Protein AF-A0AAW4WQI4-F1 (afdb_monomer)

Secondary structure (DSSP, 8-state):
-HHHHHHHHHHHHHHHHHHHHHHHHHHHHT-PPTT-PPPHHHHHHHHHHHHTTTTTTS-GGGHHHHHHHHHHHHHHH-SGGGT-

pLDDT: mean 90.3, std 8.17, range [66.5, 97.44]

Solvent-accessible surface area (backbone atoms only — not comparable to full-atom values): 5022 Å² total; per-residue (Å²): 112,67,66,60,53,52,49,53,52,51,52,50,51,51,53,51,49,53,51,52,52,43,52,52,48,42,59,53,61,72,62,74,65,87,95,62,84,71,53,74,45,54,48,50,53,52,53,50,40,46,75,71,52,76,53,66,88,55,57,76,84,46,48,58,63,46,51,54,54,48,54,53,48,44,66,77,74,46,64,58,74,80,70,111

Foldseek 3Di:
DVVVVVVVVVVVVVVVVLVVLLVLLLVLLPDDDPPDDDDPLLVVVSNVCSVVCVCSPDDSVCSVVVSVVVSVCCVVPHCSSVVD

Nearest PDB structures (foldseek):
  6tmk-assembly1_E2  TM=8.574E-01  e=3.885E-04  Toxoplasma gondii GT1
  7ajb-assembly1_B  TM=8.699E-01  e=4.121E-04  Bos taurus
  6zpo-assembly1_B  TM=8.699E-01  e=4.121E-04  Bos taurus
  8jr0-assembly1_B  TM=8.756E-01  e=8.363E-04  Mycobacterium tuberculosis
  4asu-assembly1_C  TM=8.405E-01  e=1.340E-03  Bos taurus

Structure (mmCIF, N/CA/C/O backbone):
data_AF-A0AAW4WQI4-F1
#
_entry.id   AF-A0AAW4WQI4-F1
#
loop_
_atom_site.group_PDB
_atom_site.id
_atom_site.type_symbol
_atom_site.label_atom_id
_atom_site.label_alt_id
_atom_site.label_comp_id
_atom_site.label_asym_id
_atom_site.label_entity_id
_atom_site.label_seq_id
_atom_site.pdbx_PDB_ins_code
_atom_site.Cartn_x
_atom_site.Cartn_y
_atom_site.Cartn_z
_atom_site.occupancy
_atom_site.B_iso_or_equiv
_atom_site.auth_seq_id
_atom_site.auth_comp_id
_atom_site.auth_asym_id
_atom_site.auth_atom_id
_atom_site.pdbx_PDB_model_num
ATOM 1 N N . SER A 1 1 ? 33.346 -15.646 -21.001 1.00 66.69 1 SER A N 1
ATOM 2 C CA . SER A 1 1 ? 33.589 -14.340 -20.350 1.00 66.69 1 SER A CA 1
ATOM 3 C C . SER A 1 1 ? 32.619 -13.276 -20.847 1.00 66.69 1 SER A C 1
ATOM 5 O O . SER A 1 1 ? 32.023 -12.617 -20.013 1.00 66.69 1 SER A O 1
ATOM 7 N N . LEU A 1 2 ? 32.391 -13.114 -22.158 1.00 66.50 2 LEU A N 1
ATOM 8 C CA . LEU A 1 2 ? 31.409 -12.139 -22.667 1.00 66.50 2 LEU A CA 1
ATOM 9 C C . LEU A 1 2 ? 29.953 -12.483 -22.297 1.00 66.50 2 LEU A C 1
ATOM 11 O O . LEU A 1 2 ? 29.217 -11.603 -21.875 1.00 66.50 2 LEU A O 1
ATOM 15 N N . GLU A 1 3 ? 29.560 -13.760 -22.375 1.00 68.88 3 GLU A N 1
ATOM 16 C CA . GLU A 1 3 ? 28.216 -14.217 -21.969 1.00 68.88 3 GLU A CA 1
ATOM 17 C C . GLU A 1 3 ? 27.917 -13.963 -20.491 1.00 68.88 3 GLU A C 1
ATOM 19 O O . GLU A 1 3 ? 26.822 -13.534 -20.157 1.00 68.88 3 GLU A O 1
ATOM 24 N N . SER A 1 4 ? 28.892 -14.164 -19.599 1.00 72.31 4 SER A N 1
ATOM 25 C CA . SER A 1 4 ? 28.710 -13.850 -18.180 1.00 72.31 4 SER A CA 1
ATOM 26 C C . SER A 1 4 ? 28.531 -12.347 -17.957 1.00 72.31 4 SER A C 1
ATOM 28 O O . SER A 1 4 ? 27.690 -11.964 -17.160 1.00 72.31 4 SER A O 1
ATOM 30 N N . PHE A 1 5 ? 29.251 -11.485 -18.689 1.00 71.38 5 PHE A N 1
ATOM 31 C CA . PHE A 1 5 ? 29.029 -10.033 -18.630 1.00 71.38 5 PHE A CA 1
ATOM 32 C C . PHE A 1 5 ? 27.674 -9.619 -19.214 1.00 71.38 5 PHE A C 1
ATOM 34 O O . PHE A 1 5 ? 27.028 -8.735 -18.660 1.00 71.38 5 PHE A O 1
ATOM 41 N N . ALA A 1 6 ? 27.229 -10.266 -20.295 1.00 75.00 6 ALA A N 1
ATOM 42 C CA . ALA A 1 6 ? 25.911 -10.035 -20.875 1.00 75.00 6 ALA A CA 1
ATOM 43 C C . ALA A 1 6 ? 24.784 -10.454 -19.915 1.00 75.00 6 ALA A C 1
ATOM 45 O O . ALA A 1 6 ? 23.838 -9.692 -19.749 1.00 75.00 6 ALA A O 1
ATOM 46 N N . MET A 1 7 ? 24.925 -11.595 -19.225 1.00 70.19 7 MET A N 1
ATOM 47 C CA . MET A 1 7 ? 23.991 -12.023 -18.174 1.00 70.19 7 MET A CA 1
ATOM 48 C C . MET A 1 7 ? 23.997 -11.075 -16.969 1.00 70.19 7 MET A C 1
ATOM 50 O O . MET A 1 7 ? 22.938 -10.664 -16.513 1.00 70.19 7 MET A O 1
ATOM 54 N N . PHE A 1 8 ? 25.169 -10.636 -16.493 1.00 74.56 8 PHE A N 1
ATOM 55 C CA . PHE A 1 8 ? 25.230 -9.647 -15.409 1.00 74.56 8 PHE A CA 1
ATOM 56 C C . PHE A 1 8 ? 24.567 -8.319 -15.791 1.00 74.56 8 PHE A C 1
ATOM 58 O O . PHE A 1 8 ? 23.891 -7.711 -14.965 1.00 74.56 8 PHE A O 1
ATOM 65 N N . ALA A 1 9 ? 24.740 -7.867 -17.034 1.00 73.06 9 ALA A N 1
ATOM 66 C CA . ALA A 1 9 ? 24.083 -6.663 -17.526 1.00 73.06 9 ALA A CA 1
ATOM 67 C C . ALA A 1 9 ? 22.558 -6.841 -17.645 1.00 73.06 9 ALA A C 1
ATOM 69 O O . ALA A 1 9 ? 21.824 -5.922 -17.284 1.00 73.06 9 ALA A O 1
ATOM 70 N N . SER A 1 10 ? 22.070 -8.004 -18.101 1.00 78.25 10 SER A N 1
ATOM 71 C CA . SER A 1 10 ? 20.627 -8.279 -18.176 1.00 78.25 10 SER A CA 1
ATOM 72 C C . SER A 1 10 ? 19.979 -8.420 -16.800 1.00 78.25 10 SER A C 1
ATOM 74 O O . SER A 1 10 ? 18.884 -7.902 -16.591 1.00 78.25 10 SER A O 1
ATOM 76 N N . ASP A 1 11 ? 20.660 -9.063 -15.849 1.00 76.50 11 ASP A N 1
ATOM 77 C CA . ASP A 1 11 ? 20.166 -9.231 -14.479 1.00 76.50 11 ASP A CA 1
ATOM 78 C C . ASP A 1 11 ? 20.106 -7.887 -13.744 1.00 76.50 11 ASP A C 1
ATOM 80 O O . ASP A 1 11 ? 19.135 -7.597 -13.043 1.00 76.50 11 ASP A O 1
ATOM 84 N N . LEU A 1 12 ? 21.112 -7.027 -13.951 1.00 78.25 12 LEU A N 1
ATOM 85 C CA . LEU A 1 12 ? 21.132 -5.673 -13.401 1.00 78.25 12 LEU A CA 1
ATOM 86 C C . LEU A 1 12 ? 19.983 -4.821 -13.957 1.00 78.25 12 LEU A C 1
ATOM 88 O O . LEU A 1 12 ? 19.354 -4.083 -13.200 1.00 78.25 12 LEU A O 1
ATOM 92 N N . ASP A 1 13 ? 19.694 -4.927 -15.255 1.00 86.50 13 ASP A N 1
ATOM 93 C CA . ASP A 1 13 ? 18.591 -4.207 -15.900 1.00 86.50 13 ASP A CA 1
ATOM 94 C C . ASP A 1 13 ? 17.226 -4.695 -15.388 1.00 86.50 13 ASP A C 1
ATOM 96 O O . ASP A 1 13 ? 16.365 -3.885 -15.043 1.00 86.50 13 ASP A O 1
ATOM 100 N N . ALA A 1 14 ? 17.044 -6.011 -15.241 1.00 85.38 14 ALA A N 1
ATOM 101 C CA . ALA A 1 14 ? 15.824 -6.591 -14.684 1.00 85.38 14 ALA A CA 1
ATOM 102 C C . ALA A 1 14 ? 15.592 -6.171 -13.221 1.00 85.38 14 ALA A C 1
ATOM 104 O O . ALA A 1 14 ? 14.496 -5.728 -12.871 1.00 85.38 14 ALA A O 1
ATOM 105 N N . ALA A 1 15 ? 16.624 -6.248 -12.376 1.00 86.50 15 ALA A N 1
ATOM 106 C CA . ALA A 1 15 ? 16.542 -5.831 -10.977 1.00 86.50 15 ALA A CA 1
ATOM 107 C C . ALA A 1 15 ? 16.274 -4.322 -10.841 1.00 86.50 15 ALA A C 1
ATOM 109 O O . ALA A 1 15 ? 15.443 -3.906 -10.032 1.00 86.50 15 ALA A O 1
ATOM 110 N N . SER A 1 16 ? 16.928 -3.503 -11.672 1.00 88.69 16 SER A N 1
ATOM 111 C CA . SER A 1 16 ? 16.736 -2.047 -11.689 1.00 88.69 16 SER A CA 1
ATOM 112 C C . SER A 1 16 ? 15.316 -1.672 -12.118 1.00 88.69 16 SER A C 1
ATOM 114 O O . SER A 1 16 ? 14.686 -0.818 -11.495 1.00 88.69 16 SER A O 1
ATOM 116 N N . LYS A 1 17 ? 14.772 -2.349 -13.139 1.00 86.69 17 LYS A N 1
AT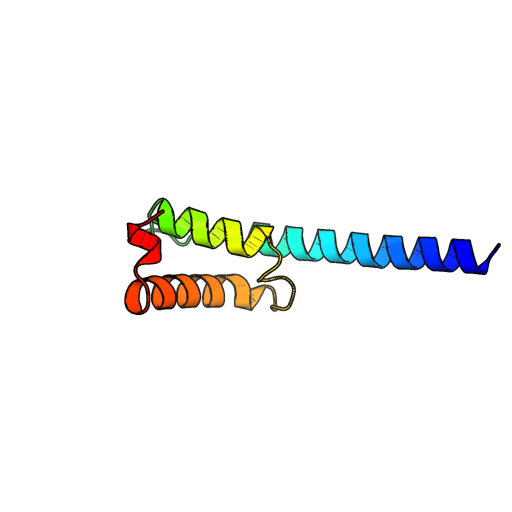OM 117 C CA . LYS A 1 17 ? 13.374 -2.187 -13.565 1.00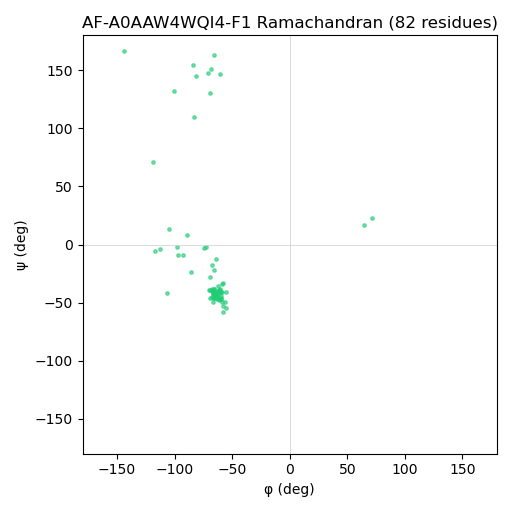 86.69 17 LYS A CA 1
ATOM 118 C C . LYS A 1 17 ? 12.400 -2.561 -12.455 1.00 86.69 17 LYS A C 1
ATOM 120 O O . LYS A 1 17 ? 11.513 -1.770 -12.161 1.00 86.69 17 LYS A O 1
ATOM 125 N N . ALA A 1 18 ? 12.598 -3.703 -11.798 1.00 88.12 18 ALA A N 1
ATOM 126 C CA . ALA A 1 18 ? 11.749 -4.126 -10.685 1.00 88.12 18 ALA A CA 1
ATOM 127 C C . ALA A 1 18 ? 11.751 -3.103 -9.535 1.00 88.12 18 ALA A C 1
ATOM 129 O O . A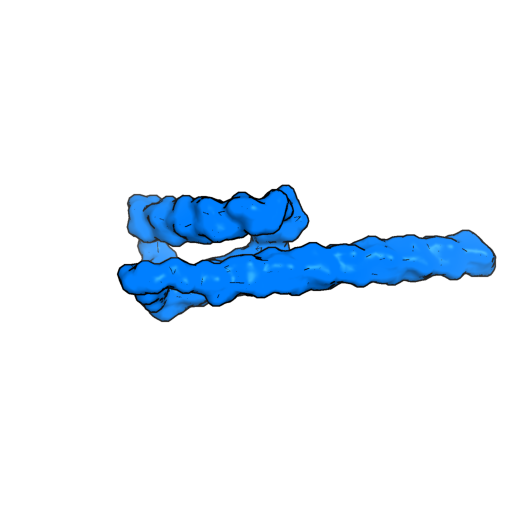LA A 1 18 ? 10.699 -2.783 -8.983 1.00 88.12 18 ALA A O 1
ATOM 130 N N . GLN A 1 19 ? 12.914 -2.529 -9.212 1.00 89.50 19 GLN A N 1
ATOM 131 C CA . GLN A 1 19 ? 13.025 -1.492 -8.188 1.00 89.50 19 GLN A CA 1
ATOM 132 C C . GLN A 1 19 ? 12.280 -0.204 -8.574 1.00 89.50 19 GLN A C 1
ATOM 134 O O . GLN A 1 19 ? 11.597 0.378 -7.731 1.00 89.50 19 GLN A O 1
ATOM 139 N N . LEU A 1 20 ? 12.389 0.237 -9.832 1.00 91.56 20 LEU A N 1
ATOM 140 C CA . LEU A 1 20 ? 11.666 1.410 -10.334 1.00 91.56 20 LEU A CA 1
ATOM 141 C C . LEU A 1 20 ? 10.154 1.185 -10.326 1.00 91.56 20 LEU A C 1
ATOM 143 O O . LEU A 1 20 ? 9.418 2.049 -9.849 1.00 91.56 20 LEU A O 1
ATOM 147 N N . THR A 1 21 ? 9.704 0.018 -10.793 1.00 92.00 21 THR A N 1
ATOM 148 C CA . THR A 1 21 ? 8.296 -0.386 -10.743 1.00 92.00 21 THR A CA 1
ATOM 149 C C . THR A 1 21 ? 7.789 -0.318 -9.310 1.00 92.00 21 THR A C 1
ATOM 151 O O . THR A 1 21 ? 6.846 0.421 -9.038 1.00 92.00 21 THR A O 1
ATOM 154 N N . ARG A 1 22 ? 8.454 -0.985 -8.361 1.00 93.38 22 ARG A N 1
ATOM 155 C CA . ARG A 1 22 ? 8.026 -0.973 -6.958 1.00 93.38 22 ARG A CA 1
ATOM 156 C C . ARG A 1 22 ? 8.019 0.432 -6.357 1.00 93.38 22 ARG A C 1
ATOM 158 O O . ARG A 1 22 ? 7.089 0.787 -5.640 1.00 93.38 22 ARG A O 1
ATOM 165 N N . GLY A 1 23 ? 9.024 1.253 -6.665 1.00 94.25 23 GLY A N 1
ATOM 166 C CA . GLY A 1 23 ? 9.079 2.647 -6.219 1.00 94.25 23 GLY A CA 1
ATOM 167 C C . GLY A 1 23 ? 7.892 3.479 -6.715 1.00 94.25 23 GLY A C 1
ATOM 168 O O . GLY A 1 23 ? 7.323 4.254 -5.943 1.00 94.25 23 GLY A O 1
ATOM 169 N N . ALA A 1 24 ? 7.480 3.284 -7.970 1.00 94.75 24 ALA A N 1
ATOM 170 C CA . ALA A 1 24 ? 6.293 3.931 -8.524 1.00 94.75 24 ALA A CA 1
ATOM 171 C C . ALA A 1 24 ? 5.013 3.481 -7.802 1.00 94.75 24 ALA A C 1
ATOM 173 O O . ALA A 1 24 ? 4.229 4.330 -7.386 1.00 94.75 24 ALA A O 1
ATOM 174 N N . HIS A 1 25 ? 4.846 2.175 -7.567 1.00 95.56 25 HIS A N 1
ATOM 175 C CA . HIS A 1 25 ? 3.671 1.624 -6.882 1.00 95.56 25 HIS A CA 1
ATOM 176 C C . HIS A 1 25 ? 3.577 2.091 -5.427 1.00 95.56 25 HIS A C 1
ATOM 178 O O . HIS A 1 25 ? 2.510 2.497 -4.985 1.00 95.56 25 HIS A O 1
ATOM 184 N N . LEU A 1 26 ? 4.696 2.119 -4.695 1.00 95.00 26 LEU A N 1
ATOM 185 C CA . LEU A 1 26 ? 4.742 2.666 -3.335 1.00 95.00 26 LEU A CA 1
ATOM 186 C C . LEU A 1 26 ? 4.388 4.155 -3.306 1.00 95.00 26 LEU A C 1
ATOM 188 O O . LEU A 1 26 ? 3.676 4.600 -2.415 1.00 95.00 26 LEU A O 1
ATOM 192 N N . THR A 1 27 ? 4.863 4.930 -4.283 1.00 95.44 27 THR A N 1
ATOM 193 C CA . THR A 1 27 ? 4.532 6.360 -4.372 1.00 95.44 27 THR A CA 1
ATOM 194 C C . THR A 1 27 ? 3.044 6.573 -4.645 1.00 95.44 27 THR A C 1
ATOM 196 O O . THR A 1 27 ? 2.454 7.504 -4.103 1.00 95.44 27 THR A O 1
ATOM 199 N N . GLU A 1 28 ? 2.440 5.722 -5.476 1.00 94.75 28 GLU A N 1
ATOM 200 C CA . GLU A 1 28 ? 1.002 5.753 -5.742 1.00 94.75 28 GLU A CA 1
ATOM 201 C C . GLU A 1 28 ? 0.193 5.378 -4.501 1.00 94.75 28 GLU A C 1
ATOM 203 O O . GLU A 1 28 ? -0.728 6.101 -4.144 1.00 94.75 28 GLU A O 1
ATOM 208 N N . LEU A 1 29 ? 0.589 4.307 -3.809 1.00 93.75 29 LEU A N 1
ATOM 209 C CA . LEU A 1 29 ? -0.061 3.800 -2.600 1.00 93.75 29 LEU A CA 1
ATOM 210 C C . LEU A 1 29 ? -0.102 4.836 -1.465 1.00 93.75 29 LEU A C 1
ATOM 212 O O . LEU A 1 29 ? -1.071 4.917 -0.725 1.00 93.75 29 LEU A O 1
ATOM 216 N N . LEU A 1 30 ? 0.924 5.684 -1.354 1.00 92.38 30 LEU A N 1
ATOM 217 C CA . LEU A 1 30 ? 0.977 6.753 -0.349 1.00 92.38 30 LEU A CA 1
ATOM 218 C C . LEU A 1 30 ? 0.019 7.927 -0.639 1.00 92.38 30 LEU A C 1
ATOM 220 O O . LEU A 1 30 ? -0.037 8.885 0.139 1.00 92.38 30 LEU A O 1
ATOM 224 N N . LYS A 1 31 ? -0.721 7.910 -1.754 1.00 91.62 31 LYS A N 1
ATOM 225 C CA . LYS A 1 31 ? -1.723 8.936 -2.060 1.00 91.62 31 LYS A CA 1
ATOM 226 C C . LYS A 1 31 ? -3.034 8.624 -1.348 1.00 91.62 31 LYS A C 1
ATOM 228 O O . LYS A 1 31 ? -3.788 7.757 -1.771 1.00 91.62 31 LYS A O 1
ATOM 233 N N . GLN A 1 32 ? -3.366 9.426 -0.341 1.00 84.19 32 GLN A N 1
ATOM 234 C CA . GLN A 1 32 ? -4.658 9.330 0.338 1.00 84.19 32 GLN A CA 1
ATOM 235 C C . GLN A 1 32 ? -5.643 10.410 -0.138 1.00 84.19 32 GLN A C 1
ATOM 237 O O . GLN A 1 32 ? -5.285 11.596 -0.198 1.00 84.19 32 GLN A O 1
ATOM 242 N N . PRO A 1 33 ? -6.897 10.042 -0.469 1.00 82.38 33 PRO A N 1
ATOM 243 C CA . PRO A 1 33 ? -7.944 11.014 -0.745 1.00 82.38 33 PRO A CA 1
ATOM 244 C C . PRO A 1 33 ? -8.329 11.776 0.531 1.00 82.38 33 PRO A C 1
ATOM 246 O O . PRO A 1 33 ? -8.249 11.271 1.650 1.00 82.38 33 PRO A O 1
ATOM 249 N N . GLN A 1 34 ? -8.783 13.020 0.371 1.00 84.31 34 GLN A N 1
ATOM 250 C CA . GLN A 1 34 ? -9.228 13.823 1.513 1.00 84.31 34 GLN A CA 1
ATOM 251 C C . GLN A 1 34 ? -10.409 13.152 2.233 1.00 84.31 34 GLN A C 1
ATOM 253 O O . GLN A 1 34 ? -11.259 12.523 1.602 1.00 84.31 34 GLN A O 1
ATOM 258 N N . PHE A 1 35 ? -10.473 13.336 3.555 1.00 84.44 35 PHE A N 1
ATOM 259 C CA . PHE A 1 35 ? -11.532 12.825 4.439 1.00 84.44 35 PHE A CA 1
ATOM 260 C C . PHE A 1 35 ? -11.641 11.297 4.554 1.00 84.44 35 PHE A C 1
ATOM 262 O O . PHE A 1 35 ? -12.643 10.808 5.066 1.00 84.44 35 PHE A O 1
ATOM 269 N N . HIS A 1 36 ? -10.608 10.556 4.151 1.00 83.06 36 HIS A N 1
ATOM 270 C CA . HIS A 1 36 ? -10.531 9.103 4.315 1.00 83.06 36 HIS A CA 1
ATOM 271 C C . HIS A 1 36 ? -9.325 8.735 5.192 1.00 83.06 36 HIS A C 1
ATOM 273 O O . HIS A 1 36 ? -8.317 8.261 4.676 1.00 83.06 36 HIS A O 1
ATOM 279 N N . PRO A 1 37 ? -9.367 9.018 6.509 1.00 88.75 37 PRO A N 1
ATOM 280 C CA . PRO A 1 37 ? -8.289 8.613 7.400 1.00 88.75 37 PRO A CA 1
ATOM 281 C C . PRO A 1 37 ? -8.282 7.089 7.550 1.00 88.75 37 PRO A C 1
ATOM 283 O O . PRO A 1 37 ? -9.317 6.495 7.855 1.00 88.75 37 PRO A O 1
ATOM 286 N N . TYR A 1 38 ? -7.118 6.466 7.380 1.00 91.75 38 TYR A N 1
ATOM 287 C CA . TYR A 1 38 ? -6.932 5.053 7.702 1.00 91.75 38 TYR A CA 1
ATOM 288 C C . TYR A 1 38 ? -6.689 4.871 9.200 1.00 91.75 38 TYR A C 1
ATOM 290 O O . TYR A 1 38 ? -6.053 5.700 9.858 1.00 91.75 38 TYR A O 1
ATOM 298 N N . SER A 1 39 ? -7.205 3.770 9.744 1.00 94.00 39 SER A N 1
ATOM 299 C CA . SER A 1 39 ? -6.743 3.249 11.032 1.00 94.00 39 SER A CA 1
ATOM 300 C C . SER A 1 39 ? -5.286 2.784 10.932 1.00 94.00 39 SER A C 1
ATOM 302 O O . SER A 1 39 ? -4.758 2.575 9.836 1.00 94.00 39 SER A O 1
ATOM 304 N N . MET A 1 40 ? -4.623 2.615 12.077 1.00 94.56 40 MET A N 1
ATOM 305 C CA . MET A 1 40 ? -3.223 2.183 12.100 1.00 94.56 40 MET A CA 1
ATOM 306 C C . MET A 1 40 ? -3.062 0.802 11.452 1.00 94.56 40 MET A C 1
ATOM 308 O O . MET A 1 40 ? -2.112 0.549 10.718 1.00 94.56 40 MET A O 1
ATOM 312 N N . GLU A 1 41 ? -4.021 -0.080 11.690 1.00 95.94 41 GLU A N 1
ATOM 313 C CA . GLU A 1 41 ? -4.043 -1.457 11.224 1.00 95.94 41 GLU A CA 1
ATOM 314 C C . GLU A 1 41 ? -4.254 -1.518 9.704 1.00 95.94 41 GLU A C 1
ATOM 316 O O . GLU A 1 41 ? -3.582 -2.286 9.012 1.00 95.94 41 GLU A O 1
ATOM 321 N N . GLN A 1 42 ? -5.119 -0.651 9.162 1.00 95.38 42 GLN A N 1
ATOM 322 C CA . GLN A 1 42 ? -5.297 -0.489 7.715 1.00 95.38 42 GLN A CA 1
ATOM 323 C C . GLN A 1 42 ? -4.025 0.040 7.039 1.00 95.38 42 GLN A C 1
ATOM 32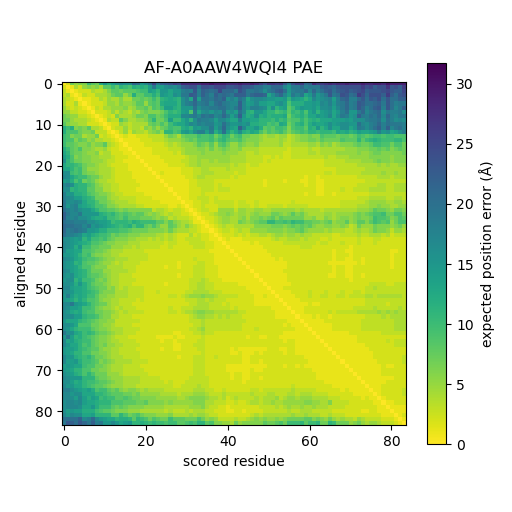5 O O . GLN A 1 42 ? -3.604 -0.504 6.018 1.00 95.38 42 GLN A O 1
ATOM 330 N N . GLU A 1 43 ? -3.372 1.045 7.629 1.00 94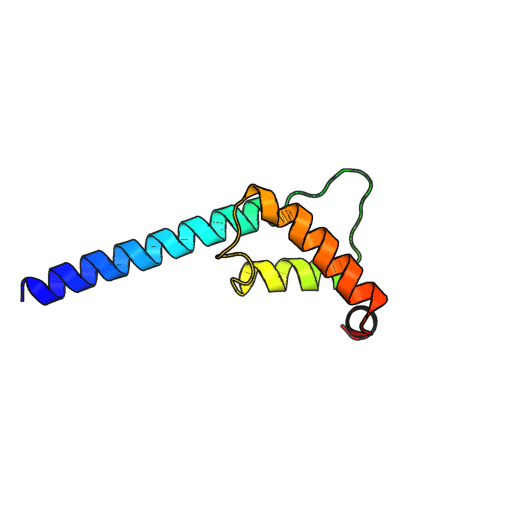.75 43 GLU A N 1
ATOM 331 C CA . GLU A 1 43 ? -2.105 1.581 7.119 1.00 94.75 43 GLU A CA 1
ATOM 332 C C . GLU A 1 43 ? -1.008 0.501 7.109 1.00 94.75 43 GLU A C 1
ATOM 334 O O . GLU A 1 43 ? -0.282 0.349 6.126 1.00 94.75 43 GLU A O 1
ATOM 339 N N . VAL A 1 44 ? -0.923 -0.317 8.165 1.00 95.75 44 VAL A N 1
ATOM 340 C CA . VAL A 1 44 ? 0.020 -1.445 8.238 1.00 95.75 44 VAL A CA 1
ATOM 341 C C . VAL A 1 44 ? -0.222 -2.441 7.106 1.00 95.75 44 VAL A C 1
ATOM 343 O O . VAL A 1 44 ? 0.736 -2.862 6.454 1.00 95.75 44 VAL A O 1
ATOM 346 N N . VAL A 1 45 ? -1.478 -2.808 6.843 1.00 96.19 45 VAL A N 1
ATOM 347 C CA . VAL A 1 45 ? -1.833 -3.720 5.745 1.00 96.19 45 VAL A CA 1
ATOM 348 C C . VAL A 1 45 ? -1.467 -3.124 4.386 1.00 96.19 45 VAL A C 1
ATOM 350 O O . VAL A 1 45 ? -0.859 -3.820 3.566 1.00 96.19 45 VAL A O 1
ATOM 353 N N . SER A 1 46 ? -1.785 -1.849 4.153 1.00 95.19 46 SER A N 1
ATOM 354 C CA . SER A 1 46 ? -1.436 -1.143 2.915 1.00 95.19 46 SER A CA 1
ATOM 355 C C . SER A 1 46 ? 0.079 -1.162 2.681 1.00 95.19 46 SER A C 1
ATOM 357 O O . SER A 1 46 ? 0.566 -1.754 1.709 1.00 95.19 46 SER A O 1
ATOM 359 N N . VAL A 1 47 ? 0.857 -0.637 3.631 1.00 94.56 47 VAL A N 1
ATOM 360 C CA . VAL A 1 47 ? 2.320 -0.553 3.524 1.00 94.56 47 VAL A CA 1
ATOM 361 C C . VAL A 1 47 ? 2.952 -1.937 3.386 1.00 94.56 47 VAL A C 1
ATOM 363 O O . VAL A 1 47 ? 3.884 -2.124 2.593 1.00 94.56 47 VAL A O 1
ATOM 366 N N . TRP A 1 48 ? 2.457 -2.939 4.118 1.00 96.12 48 TRP A N 1
ATOM 367 C CA . TRP A 1 48 ? 2.940 -4.313 3.996 1.00 96.12 48 TRP A CA 1
ATOM 368 C C . TRP A 1 48 ? 2.750 -4.847 2.572 1.00 96.12 48 TRP A C 1
ATOM 370 O O . TRP A 1 48 ? 3.685 -5.404 1.992 1.00 96.12 48 TRP A O 1
ATOM 380 N N . THR A 1 49 ? 1.582 -4.606 1.979 1.00 95.69 49 THR A N 1
ATOM 381 C CA . THR A 1 49 ? 1.225 -5.041 0.622 1.00 95.69 49 THR A CA 1
ATOM 382 C C . THR A 1 49 ? 2.172 -4.441 -0.422 1.00 95.69 49 THR A C 1
ATOM 384 O O . THR A 1 49 ? 2.747 -5.174 -1.236 1.00 95.69 49 THR A O 1
ATOM 387 N N . GLY A 1 50 ? 2.434 -3.133 -0.345 1.00 94.50 50 GLY A N 1
ATOM 388 C CA . GLY A 1 50 ? 3.367 -2.456 -1.249 1.00 94.50 50 GLY A CA 1
ATOM 389 C C . GLY A 1 50 ? 4.827 -2.886 -1.062 1.00 94.50 50 GLY A C 1
ATOM 390 O O . GLY A 1 50 ? 5.532 -3.188 -2.025 1.00 94.50 50 GLY A O 1
ATOM 391 N N . THR A 1 51 ? 5.301 -2.977 0.183 1.00 93.88 51 THR A N 1
ATOM 392 C CA . THR A 1 51 ? 6.708 -3.321 0.473 1.00 93.88 51 THR A CA 1
ATOM 393 C C . THR A 1 51 ? 7.057 -4.769 0.130 1.00 93.88 51 THR A C 1
ATOM 395 O O . THR A 1 51 ? 8.198 -5.045 -0.249 1.00 93.88 51 THR A O 1
ATOM 398 N N . HIS A 1 52 ? 6.083 -5.683 0.179 1.00 94.50 52 HIS A N 1
ATOM 399 C CA . HIS A 1 52 ? 6.255 -7.100 -0.165 1.00 94.50 52 HIS A CA 1
ATOM 400 C C . HIS A 1 52 ? 6.006 -7.409 -1.650 1.00 94.50 52 HIS A C 1
ATOM 402 O O . HIS A 1 52 ? 6.012 -8.581 -2.033 1.00 94.50 52 HIS A O 1
ATOM 408 N N . GLY A 1 53 ? 5.828 -6.384 -2.493 1.00 92.62 53 GLY A N 1
ATOM 409 C CA . GLY A 1 53 ? 5.68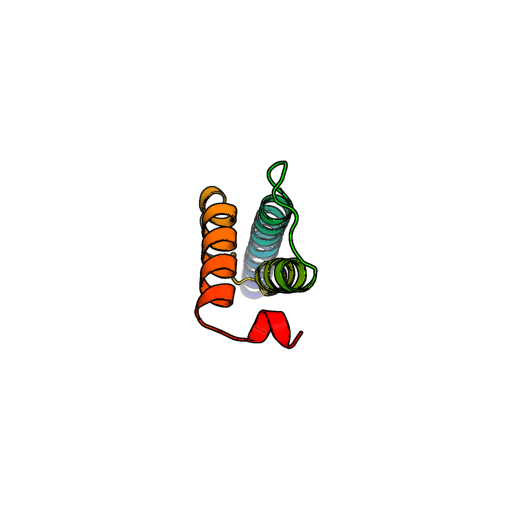8 -6.540 -3.943 1.00 92.62 53 GLY A CA 1
ATOM 410 C C . GLY A 1 53 ? 4.372 -7.160 -4.385 1.00 92.62 53 GLY A C 1
ATOM 411 O O . GLY A 1 53 ? 4.311 -7.755 -5.454 1.00 92.62 53 GLY A O 1
ATOM 412 N N . LYS A 1 54 ? 3.323 -7.069 -3.562 1.00 95.69 54 LYS A N 1
ATOM 413 C CA . LYS A 1 54 ? 1.994 -7.605 -3.897 1.00 95.69 54 LYS A CA 1
ATOM 414 C C . LYS A 1 54 ? 1.243 -6.758 -4.926 1.00 95.69 54 LYS A C 1
ATOM 416 O O . LYS A 1 54 ? 0.140 -7.127 -5.296 1.00 95.69 54 LYS A O 1
ATOM 421 N N . LEU A 1 55 ? 1.837 -5.635 -5.326 1.00 95.50 55 LEU A N 1
ATOM 422 C CA . LEU A 1 55 ? 1.305 -4.688 -6.301 1.00 95.50 55 LEU A CA 1
ATOM 423 C C . LEU A 1 55 ? 2.141 -4.659 -7.590 1.00 95.50 55 LEU A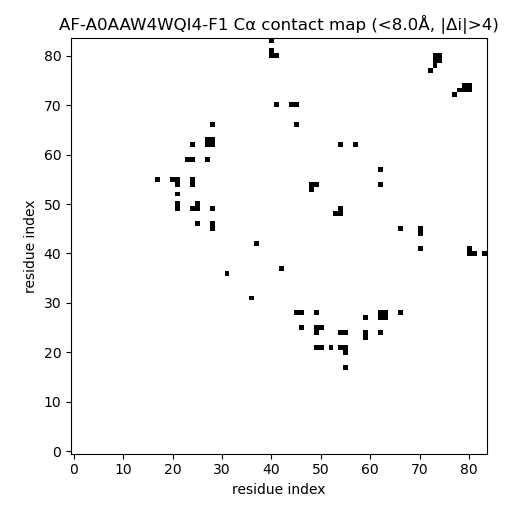 C 1
ATOM 425 O O . LEU A 1 55 ? 1.793 -3.924 -8.501 1.00 95.50 55 LEU A O 1
ATOM 429 N N . ASP A 1 56 ? 3.262 -5.392 -7.660 1.00 92.88 56 ASP A N 1
ATOM 430 C CA . ASP A 1 56 ? 4.254 -5.247 -8.740 1.00 92.88 56 ASP A CA 1
ATOM 431 C C . ASP A 1 56 ? 3.725 -5.696 -10.122 1.00 92.88 56 ASP A C 1
ATOM 433 O O . ASP A 1 56 ? 4.328 -5.369 -11.144 1.00 92.88 56 ASP A O 1
ATOM 437 N N . ASP A 1 57 ? 2.637 -6.470 -10.153 1.00 94.88 57 ASP A N 1
ATOM 438 C CA . ASP A 1 57 ? 1.958 -6.985 -11.345 1.00 94.88 57 ASP A CA 1
ATOM 439 C C . ASP A 1 57 ? 0.729 -6.165 -11.768 1.00 94.88 57 ASP A C 1
ATOM 441 O O . ASP A 1 57 ? 0.120 -6.469 -12.797 1.00 94.88 57 ASP A O 1
ATOM 445 N N . LEU A 1 58 ? 0.375 -5.124 -11.010 1.00 95.56 58 LEU A N 1
ATOM 446 C CA . LEU A 1 58 ? -0.731 -4.229 -11.333 1.00 95.56 58 LEU A CA 1
ATOM 447 C C . LEU A 1 58 ? -0.293 -3.126 -12.302 1.00 95.56 58 LEU A C 1
ATOM 449 O O . LEU A 1 58 ? 0.870 -2.721 -12.352 1.00 95.56 58 LEU A O 1
ATOM 453 N N . GLU A 1 59 ? -1.246 -2.591 -13.066 1.00 96.62 59 GLU A N 1
ATOM 454 C CA . GLU A 1 59 ? -1.040 -1.279 -13.670 1.00 96.62 59 GLU A CA 1
ATOM 455 C C . GLU A 1 59 ? -1.092 -0.206 -12.575 1.00 96.62 59 GLU A C 1
ATOM 457 O O . GLU A 1 59 ? -1.835 -0.318 -11.599 1.00 96.62 59 GLU A O 1
ATOM 462 N N . LEU A 1 60 ? -0.328 0.879 -12.737 1.00 94.38 60 LEU A N 1
ATOM 463 C CA . LEU A 1 60 ? -0.230 1.922 -11.709 1.00 94.38 60 LEU A CA 1
ATOM 464 C C . LEU A 1 60 ? -1.599 2.539 -11.359 1.00 94.38 60 LEU A C 1
ATOM 466 O O . LEU A 1 60 ? -1.837 2.899 -10.211 1.00 94.38 60 LEU A O 1
ATOM 470 N N . SER A 1 61 ? -2.511 2.635 -12.3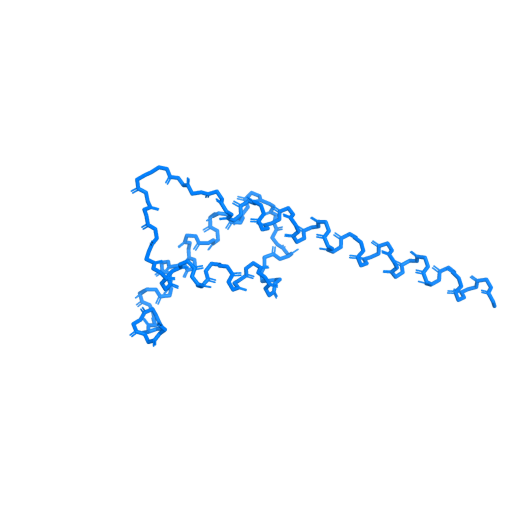32 1.00 96.19 61 SER A N 1
ATOM 471 C CA . SER A 1 61 ? -3.882 3.125 -12.125 1.00 96.19 61 SER A CA 1
ATOM 472 C C . SER A 1 61 ? -4.738 2.218 -11.244 1.00 96.19 61 SER A C 1
ATOM 474 O O . SER A 1 61 ? -5.716 2.693 -10.668 1.00 96.19 61 SER A O 1
ATOM 476 N N . ASP A 1 62 ? -4.372 0.943 -11.124 1.00 97.19 62 ASP A N 1
ATOM 477 C CA . ASP A 1 62 ? -5.136 -0.060 -10.387 1.00 97.19 62 ASP A CA 1
ATOM 478 C C . ASP A 1 62 ? -4.682 -0.187 -8.930 1.00 97.19 62 ASP A C 1
ATOM 480 O O . ASP A 1 62 ? -5.377 -0.809 -8.130 1.00 97.19 62 ASP A O 1
ATOM 484 N N . VAL A 1 63 ? -3.573 0.459 -8.546 1.00 96.31 63 VAL A N 1
ATOM 485 C CA . VAL A 1 63 ? -3.025 0.413 -7.180 1.00 96.31 63 VAL A CA 1
ATOM 486 C C . VAL A 1 63 ? -4.026 0.905 -6.138 1.00 96.31 63 VAL A C 1
ATOM 488 O O . VAL A 1 63 ? -4.305 0.191 -5.177 1.00 96.31 63 VAL A O 1
ATOM 491 N N . LEU A 1 64 ? -4.585 2.104 -6.322 1.00 94.62 64 LEU A N 1
ATOM 492 C CA . LEU A 1 64 ? -5.533 2.677 -5.361 1.00 94.62 64 LEU A CA 1
ATOM 493 C C . LEU A 1 64 ? -6.878 1.929 -5.344 1.00 94.62 64 LEU A C 1
ATOM 495 O O . LEU A 1 64 ? -7.347 1.605 -4.253 1.00 94.62 64 LEU A O 1
ATOM 499 N N . PRO A 1 65 ? -7.505 1.593 -6.495 1.00 95.50 65 PRO A N 1
ATOM 500 C CA . PRO A 1 65 ? -8.692 0.738 -6.502 1.00 95.50 65 PRO A CA 1
ATOM 501 C C . PRO A 1 65 ? -8.473 -0.610 -5.807 1.00 95.50 65 PRO A C 1
ATOM 503 O O . PRO A 1 65 ? -9.347 -1.070 -5.070 1.00 95.50 65 PRO A O 1
ATOM 506 N N . PHE A 1 66 ? -7.309 -1.230 -6.015 1.00 96.94 66 PHE A N 1
ATOM 507 C CA . PHE A 1 66 ? -6.952 -2.483 -5.364 1.00 96.94 66 PHE A CA 1
ATOM 508 C C . PHE A 1 66 ? -6.788 -2.315 -3.853 1.00 96.94 66 PHE A C 1
ATOM 510 O O . PHE A 1 66 ? -7.334 -3.121 -3.107 1.00 96.94 66 PHE A O 1
ATOM 517 N N . GLU A 1 67 ? -6.078 -1.280 -3.392 1.00 95.88 67 GLU A N 1
ATOM 518 C CA . GLU A 1 67 ? -5.901 -1.003 -1.962 1.00 95.88 67 GLU A CA 1
ATOM 519 C C . GLU A 1 67 ? -7.253 -0.856 -1.254 1.00 95.88 67 GLU A C 1
ATOM 521 O O . GLU A 1 67 ? -7.492 -1.529 -0.254 1.00 95.88 67 GLU A O 1
ATOM 526 N N . GLN A 1 68 ? -8.162 -0.045 -1.805 1.00 94.88 68 GLN A N 1
ATOM 527 C CA . GLN A 1 68 ? -9.502 0.135 -1.236 1.00 94.88 68 GLN A CA 1
ATOM 528 C C . GLN A 1 68 ? -10.255 -1.196 -1.160 1.00 94.88 68 GLN A C 1
ATOM 530 O O . GLN A 1 68 ? -10.751 -1.576 -0.102 1.00 94.88 68 GLN A O 1
ATOM 535 N N . GLY A 1 69 ? -10.273 -1.951 -2.264 1.00 96.12 69 GLY A N 1
ATOM 536 C CA . GLY A 1 69 ? -10.930 -3.255 -2.304 1.00 96.12 69 GLY A CA 1
ATOM 537 C C . GLY A 1 69 ? -10.313 -4.273 -1.341 1.00 96.12 69 GLY A C 1
ATOM 538 O O . GLY A 1 69 ? -11.033 -5.081 -0.757 1.00 96.12 69 GLY A O 1
ATOM 539 N N . LEU A 1 70 ? -8.994 -4.232 -1.145 1.00 96.31 70 LEU A N 1
ATOM 540 C CA . LEU A 1 70 ? -8.281 -5.081 -0.197 1.00 96.31 70 LEU A CA 1
ATOM 541 C C . LEU A 1 70 ? -8.669 -4.745 1.244 1.00 96.31 70 LEU A C 1
ATOM 543 O O . LEU A 1 70 ? -8.988 -5.658 2.007 1.00 96.31 70 LEU A O 1
ATOM 547 N N . LEU A 1 71 ? -8.645 -3.463 1.616 1.00 95.44 71 LEU A N 1
ATOM 548 C CA . LEU A 1 71 ? -9.005 -3.015 2.961 1.00 95.44 71 LEU A CA 1
ATOM 549 C C . LEU A 1 71 ? -10.468 -3.347 3.274 1.00 95.44 71 LEU A C 1
ATOM 551 O O . LEU A 1 71 ? -10.740 -3.929 4.325 1.00 95.44 71 LEU A O 1
ATOM 555 N N . ASP A 1 72 ? -11.380 -3.088 2.334 1.00 96.00 72 ASP A N 1
ATOM 556 C CA . ASP A 1 72 ? -12.793 -3.452 2.456 1.00 96.00 72 ASP A CA 1
ATOM 557 C C . ASP A 1 72 ? -12.973 -4.967 2.602 1.00 96.00 72 ASP A C 1
ATOM 559 O O . ASP A 1 72 ? -13.701 -5.438 3.479 1.00 96.00 72 ASP A O 1
ATOM 563 N N . TYR A 1 73 ? -12.300 -5.764 1.768 1.00 97.44 73 TYR A N 1
ATOM 564 C CA . TYR A 1 73 ? -12.379 -7.220 1.848 1.00 97.44 73 TYR A CA 1
ATOM 565 C C . TYR A 1 73 ? -11.898 -7.727 3.208 1.00 97.44 73 TYR A C 1
ATOM 567 O O . TYR A 1 73 ? -12.559 -8.561 3.826 1.00 97.44 73 TYR A O 1
ATOM 575 N N . ILE A 1 74 ? -10.759 -7.231 3.683 1.00 96.38 74 ILE A N 1
ATOM 576 C CA . ILE A 1 74 ? -10.165 -7.667 4.942 1.00 96.38 74 ILE A CA 1
ATOM 577 C C . ILE A 1 74 ? -11.077 -7.328 6.125 1.00 96.38 74 ILE A C 1
ATOM 579 O O . ILE A 1 74 ? -11.273 -8.196 6.979 1.00 96.38 74 ILE A O 1
ATOM 583 N N . ASP A 1 75 ? -11.651 -6.124 6.154 1.00 95.19 75 ASP A N 1
ATOM 584 C CA . ASP A 1 75 ? -12.556 -5.678 7.220 1.00 95.19 75 ASP A CA 1
ATOM 585 C C . ASP A 1 75 ? -13.824 -6.544 7.309 1.00 95.19 75 ASP A C 1
ATOM 587 O O . ASP A 1 75 ? -14.264 -6.925 8.393 1.00 95.19 75 ASP A O 1
ATOM 591 N N . HIS A 1 76 ? -14.380 -6.941 6.161 1.00 96.94 76 HIS A N 1
ATOM 592 C CA . HIS A 1 76 ? -15.623 -7.717 6.119 1.00 96.94 76 HIS A CA 1
ATOM 593 C C . HIS A 1 76 ? -15.430 -9.232 6.258 1.00 96.94 76 HIS A C 1
ATOM 595 O O . HIS A 1 76 ? -16.373 -9.934 6.628 1.00 96.94 76 HIS A O 1
ATOM 601 N N . ASN A 1 77 ? -14.250 -9.760 5.923 1.00 97.44 77 ASN A N 1
ATOM 602 C CA . ASN A 1 77 ? -14.042 -11.207 5.782 1.00 97.44 77 ASN A CA 1
ATOM 603 C C . ASN A 1 77 ? -13.037 -11.785 6.782 1.00 97.44 77 ASN A C 1
ATOM 605 O O . ASN A 1 77 ? -12.845 -13.003 6.814 1.00 97.44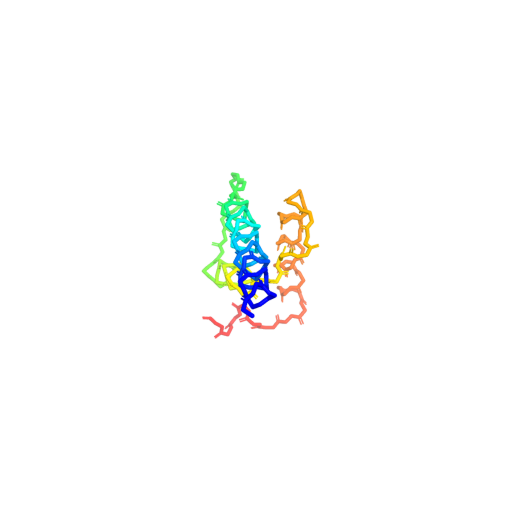 77 ASN A O 1
ATOM 609 N N . THR A 1 78 ? -12.377 -10.951 7.586 1.00 95.81 78 THR A N 1
ATOM 610 C CA . THR A 1 78 ? -11.348 -11.399 8.528 1.00 95.81 78 THR A CA 1
ATOM 611 C C . THR A 1 78 ? -11.381 -10.598 9.829 1.00 95.81 78 THR A C 1
ATOM 613 O O . THR A 1 78 ? -11.972 -9.528 9.902 1.00 95.81 78 THR A O 1
ATOM 616 N N . ASP A 1 79 ? -10.683 -11.092 10.852 1.00 95.00 79 ASP A N 1
ATOM 617 C CA . ASP A 1 79 ? -10.468 -10.366 12.111 1.00 95.00 79 ASP A CA 1
ATOM 618 C C . ASP A 1 79 ? -9.043 -9.795 12.231 1.00 95.00 79 ASP A C 1
ATOM 620 O O . ASP A 1 79 ? -8.620 -9.393 13.319 1.00 95.00 79 ASP A O 1
ATOM 624 N N . ILE A 1 80 ? -8.271 -9.766 11.135 1.00 94.44 80 ILE A N 1
ATOM 625 C CA . ILE A 1 80 ? -6.856 -9.376 11.207 1.00 94.44 80 ILE A CA 1
ATOM 626 C C . ILE A 1 80 ? -6.707 -7.934 11.697 1.00 94.44 80 ILE A C 1
ATOM 628 O O . ILE A 1 80 ? -5.910 -7.712 12.596 1.00 94.44 80 ILE A O 1
ATOM 632 N N . LEU A 1 81 ? -7.549 -7.000 11.233 1.00 94.31 81 LEU A N 1
ATOM 633 C CA . LEU A 1 81 ? -7.519 -5.587 11.647 1.00 94.31 81 LEU A CA 1
ATOM 634 C C . LEU A 1 81 ? -7.837 -5.369 13.134 1.00 94.31 81 LEU A C 1
ATOM 636 O O . LEU A 1 81 ? -7.649 -4.274 13.637 1.00 94.31 81 LEU A O 1
ATOM 640 N N . LYS A 1 82 ? -8.349 -6.382 13.842 1.00 93.94 82 LYS A N 1
ATOM 641 C CA . LYS A 1 82 ? -8.580 -6.331 15.297 1.00 93.94 82 LYS A CA 1
ATOM 642 C C . LYS A 1 82 ? -7.439 -6.973 16.094 1.00 93.94 82 LYS A C 1
ATOM 644 O O . LYS A 1 82 ? -7.477 -6.965 17.322 1.00 93.94 82 LYS A O 1
ATOM 649 N N . THR A 1 83 ? -6.518 -7.639 15.401 1.00 93.19 83 THR A N 1
ATOM 650 C CA . THR A 1 83 ? -5.483 -8.501 15.985 1.00 93.19 83 THR A CA 1
ATOM 651 C C . THR A 1 83 ? -4.101 -7.857 15.941 1.00 93.19 83 THR A C 1
ATOM 653 O O . THR A 1 83 ? -3.340 -8.016 16.897 1.00 93.19 83 THR A O 1
ATOM 656 N N . ILE A 1 84 ? -3.765 -7.209 14.820 1.00 87.94 84 ILE A N 1
ATOM 657 C CA . ILE A 1 84 ? -2.584 -6.335 14.702 1.00 87.94 84 ILE A CA 1
ATOM 658 C C . ILE A 1 84 ? -2.821 -5.015 15.426 1.00 87.94 84 ILE A C 1
ATOM 660 O O . ILE A 1 84 ? -1.804 -4.453 15.892 1.00 87.94 84 ILE A O 1
#

Sequence (84 aa):
SLESFAMFASDLDAASKAQLTRGAHLTELLKQPQFHPYSMEQEVVSVWTGTHGKLDDLELSDVLPFEQGLLDYIDHNTDILKTI

Radius of gyration: 16.95 Å; Cα contacts (8 Å, |Δi|>4): 46; chains: 1; bounding box: 49×28×39 Å

Mean predicted aligned error: 5.66 Å

InterPro domains:
  IPR000793 ATP synthase, alpha subunit, C-terminal [PF00306] (2-84)
  IPR000793 ATP synthase, alpha subunit, C-terminal [cd18113] (2-84)
  IPR005294 ATP synthase, F1 complex, alpha subunit [PTHR48082] (2-78)
  IPR038376 ATP synthase, alpha subunit, C-terminal domain superfamily [G3DSA:1.20.150.20] (1-84)

Organism: NCBI:txid39491